Protein AF-A0A951EHX3-F1 (afdb_monomer_lite)

Secondary structure (DSSP, 8-state):
----HHHHHHHHHHHHHHHHHHHHHHHHHSTTTS----HHHHHHHHHS-------------

Radius of gyration: 26.45 Å; chains: 1; bounding box: 60×53×44 Å

pLDDT: mean 72.72, std 15.91, range [49.84, 97.81]

Structure (mmCIF, N/CA/C/O backbone):
data_AF-A0A951EHX3-F1
#
_entry.id   AF-A0A951EHX3-F1
#
loop_
_atom_site.group_PDB
_atom_site.id
_atom_site.type_symbol
_atom_site.label_atom_id
_atom_site.label_alt_id
_atom_site.label_comp_id
_atom_site.label_asym_id
_atom_site.label_entity_id
_atom_site.label_seq_id
_atom_site.pdbx_PDB_ins_code
_atom_site.Cartn_x
_atom_site.Cartn_y
_atom_site.Cartn_z
_atom_site.occupancy
_atom_site.B_iso_or_equiv
_atom_site.aut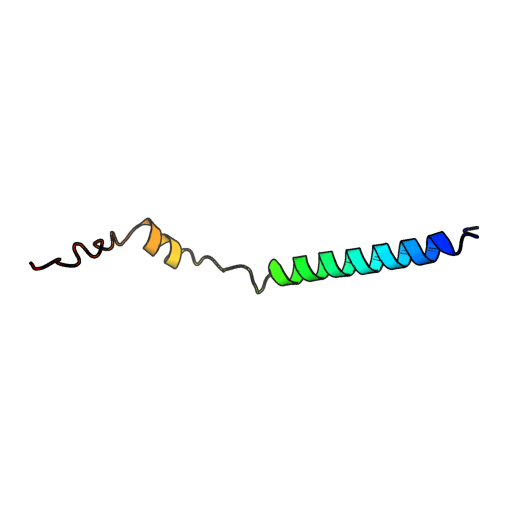h_seq_id
_atom_site.auth_comp_id
_atom_site.auth_asym_id
_atom_site.auth_atom_id
_atom_site.pdbx_PDB_model_num
ATOM 1 N N . MET A 1 1 ? 17.493 -14.605 -17.664 1.00 49.84 1 MET A N 1
ATOM 2 C CA . MET A 1 1 ? 18.189 -13.495 -18.358 1.00 49.84 1 MET A CA 1
ATOM 3 C C . MET A 1 1 ? 17.238 -12.307 -18.505 1.00 49.84 1 MET A C 1
ATOM 5 O O . MET A 1 1 ? 16.651 -12.136 -19.562 1.00 49.84 1 MET A O 1
ATOM 9 N N . TRP A 1 2 ? 17.049 -11.483 -17.471 1.00 55.00 2 TRP A N 1
ATOM 10 C CA . TRP A 1 2 ? 16.347 -10.201 -17.638 1.00 55.00 2 TRP A CA 1
ATOM 11 C C . TRP A 1 2 ? 17.376 -9.094 -17.844 1.00 55.00 2 TRP A C 1
ATOM 13 O O . TRP A 1 2 ? 17.844 -8.463 -16.905 1.00 55.00 2 TRP A O 1
ATOM 23 N N . LYS A 1 3 ? 17.771 -8.917 -19.109 1.00 57.50 3 LYS A N 1
ATOM 24 C CA . LYS A 1 3 ? 18.671 -7.854 -19.578 1.00 57.50 3 LYS A CA 1
ATOM 25 C C . LYS A 1 3 ? 17.869 -6.632 -20.054 1.00 57.50 3 LYS A C 1
ATOM 27 O O . LYS A 1 3 ? 18.093 -6.144 -21.153 1.00 57.50 3 LYS A O 1
ATOM 32 N N . HIS A 1 4 ? 16.917 -6.150 -19.254 1.00 63.75 4 HIS A N 1
ATOM 33 C CA . HIS A 1 4 ? 16.213 -4.897 -19.545 1.00 63.75 4 HIS A CA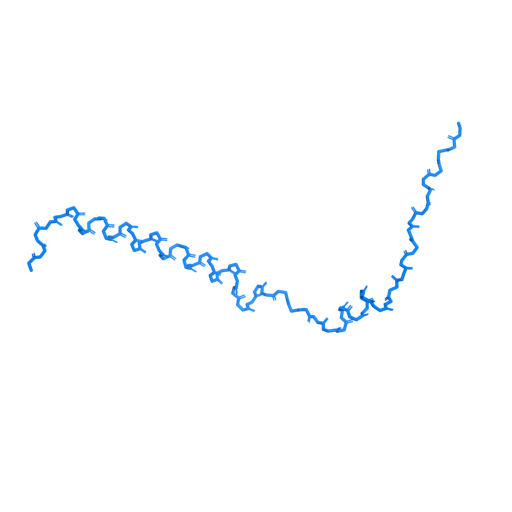 1
ATOM 34 C C . HIS A 1 4 ? 16.277 -3.978 -18.321 1.00 63.75 4 HIS A C 1
ATOM 36 O O . HIS A 1 4 ? 15.505 -4.179 -17.384 1.00 63.75 4 HIS A O 1
ATOM 42 N N . PRO A 1 5 ? 17.181 -2.977 -18.298 1.00 69.94 5 PRO A N 1
ATOM 43 C CA . PRO A 1 5 ? 17.319 -2.063 -17.157 1.00 69.94 5 PRO A CA 1
ATOM 44 C C . PRO A 1 5 ? 16.002 -1.335 -16.848 1.00 69.94 5 PRO A C 1
ATOM 46 O O . PRO A 1 5 ? 15.654 -1.144 -15.688 1.00 69.94 5 PRO A O 1
ATOM 49 N N . LEU A 1 6 ? 15.207 -1.063 -17.886 1.00 79.06 6 LEU A N 1
ATOM 50 C CA . LEU A 1 6 ? 13.854 -0.514 -17.787 1.00 79.06 6 LEU A CA 1
ATOM 51 C C . LEU A 1 6 ? 12.908 -1.394 -16.958 1.00 79.06 6 LEU A C 1
ATOM 53 O O . LEU A 1 6 ? 12.136 -0.876 -16.160 1.00 79.06 6 LEU A O 1
ATOM 57 N N . ALA A 1 7 ? 12.981 -2.720 -17.096 1.00 82.25 7 ALA A N 1
ATOM 58 C CA . ALA A 1 7 ? 12.097 -3.627 -16.367 1.00 82.25 7 ALA A CA 1
ATOM 59 C C . ALA A 1 7 ? 12.371 -3.594 -14.858 1.00 82.25 7 ALA A C 1
ATOM 61 O O . ALA A 1 7 ? 11.437 -3.678 -14.065 1.00 82.25 7 ALA A O 1
ATOM 62 N N . ARG A 1 8 ? 13.635 -3.418 -14.452 1.00 84.25 8 ARG A N 1
ATOM 63 C CA . ARG A 1 8 ? 14.017 -3.305 -13.038 1.00 84.25 8 ARG A CA 1
ATOM 64 C C . ARG A 1 8 ? 13.465 -2.027 -12.413 1.00 84.25 8 ARG A C 1
ATOM 66 O O . ARG A 1 8 ? 12.848 -2.105 -11.356 1.00 84.25 8 ARG A O 1
ATOM 73 N N . GLU A 1 9 ? 13.643 -0.890 -13.079 1.00 88.94 9 GLU A N 1
ATOM 74 C CA . GLU A 1 9 ? 13.159 0.406 -12.583 1.00 88.94 9 GLU A CA 1
ATOM 75 C C . GLU A 1 9 ? 11.628 0.455 -12.519 1.00 88.94 9 GLU A C 1
ATOM 77 O O . GLU A 1 9 ? 11.052 0.870 -11.513 1.00 88.94 9 GLU A O 1
ATOM 82 N N . VAL A 1 10 ? 10.948 -0.059 -13.549 1.00 92.00 10 VAL A N 1
ATOM 83 C CA . VAL A 1 10 ? 9.481 -0.157 -13.555 1.00 92.00 10 VAL A CA 1
ATOM 84 C C . VAL A 1 10 ? 8.993 -1.080 -12.439 1.00 92.00 10 VAL A C 1
ATOM 86 O O . VAL A 1 10 ? 8.067 -0.723 -11.712 1.00 92.00 10 VAL A O 1
ATOM 89 N N . THR A 1 11 ? 9.636 -2.235 -12.250 1.00 93.25 11 THR A N 1
ATOM 90 C CA . THR A 1 11 ? 9.272 -3.167 -11.172 1.00 93.25 11 THR A CA 1
ATOM 91 C C . THR A 1 11 ? 9.466 -2.524 -9.802 1.00 93.25 11 THR A C 1
ATOM 93 O O . THR A 1 11 ? 8.580 -2.621 -8.957 1.00 93.25 11 THR A O 1
ATOM 96 N N . LEU A 1 12 ? 10.578 -1.812 -9.591 1.00 94.50 12 LEU A N 1
ATOM 97 C CA . LEU A 1 12 ? 10.843 -1.089 -8.347 1.00 94.50 12 LEU A CA 1
ATOM 98 C C . LEU A 1 12 ? 9.747 -0.051 -8.071 1.00 94.50 12 LEU A C 1
ATOM 100 O O . LEU A 1 12 ? 9.183 -0.024 -6.979 1.00 94.50 12 LEU A O 1
ATOM 104 N N . ALA A 1 13 ? 9.400 0.761 -9.071 1.00 95.12 13 ALA A N 1
ATOM 105 C CA . ALA A 1 13 ? 8.361 1.775 -8.939 1.00 95.12 13 ALA A CA 1
ATOM 106 C C . ALA A 1 13 ? 6.991 1.163 -8.603 1.00 95.12 13 ALA A C 1
ATOM 108 O O . ALA A 1 13 ? 6.264 1.696 -7.762 1.00 95.12 13 ALA A O 1
ATOM 109 N N . VAL A 1 14 ? 6.638 0.037 -9.230 1.00 97.00 14 VAL A N 1
ATOM 110 C CA . VAL A 1 14 ? 5.394 -0.690 -8.933 1.00 97.00 14 VAL A CA 1
ATOM 111 C C . VAL A 1 14 ? 5.409 -1.234 -7.508 1.00 97.00 14 VAL A C 1
ATOM 113 O O . VAL A 1 14 ? 4.439 -1.029 -6.785 1.00 97.00 14 VAL A O 1
ATOM 116 N N . VAL A 1 15 ? 6.506 -1.861 -7.077 1.00 97.69 15 VAL A N 1
ATOM 117 C CA . VAL A 1 15 ? 6.645 -2.408 -5.717 1.00 97.69 15 VAL A CA 1
ATOM 118 C C . VAL A 1 15 ? 6.515 -1.310 -4.664 1.00 97.69 15 VAL A C 1
ATOM 120 O O . VAL A 1 15 ? 5.775 -1.482 -3.697 1.00 97.69 15 VAL A O 1
ATOM 123 N N . VAL A 1 16 ? 7.162 -0.160 -4.867 1.00 97.69 16 VAL A N 1
ATOM 124 C CA . VAL A 1 16 ? 7.066 0.984 -3.947 1.00 97.69 16 VAL A CA 1
ATOM 125 C C . VAL A 1 16 ? 5.630 1.501 -3.864 1.00 97.69 16 VAL A C 1
ATOM 127 O O . VAL A 1 16 ? 5.104 1.682 -2.767 1.00 97.69 16 VAL A O 1
ATOM 130 N N . LYS A 1 17 ? 4.955 1.690 -5.005 1.00 97.38 17 LYS A N 1
ATOM 131 C CA . LYS A 1 17 ? 3.547 2.120 -5.019 1.00 97.38 17 LYS A CA 1
ATOM 132 C C . LYS A 1 17 ? 2.638 1.114 -4.318 1.00 97.38 17 LYS A C 1
ATOM 134 O O . LYS A 1 17 ? 1.779 1.512 -3.536 1.00 97.38 17 LYS A O 1
ATOM 139 N N . LEU A 1 18 ? 2.847 -0.176 -4.569 1.00 97.81 18 LEU A N 1
ATOM 140 C CA . LEU A 1 18 ? 2.076 -1.245 -3.945 1.00 97.81 18 LEU A CA 1
ATOM 141 C C . LEU A 1 18 ? 2.258 -1.233 -2.421 1.00 97.81 18 LEU A C 1
ATOM 143 O O . LEU A 1 18 ? 1.274 -1.307 -1.689 1.00 97.81 18 LEU A O 1
ATOM 147 N N . ALA A 1 19 ? 3.494 -1.055 -1.945 1.00 97.12 19 ALA A N 1
ATOM 148 C CA . ALA A 1 19 ? 3.799 -0.950 -0.521 1.00 97.12 19 ALA A CA 1
ATOM 149 C C . ALA A 1 19 ? 3.081 0.237 0.141 1.00 97.12 19 ALA A C 1
ATOM 151 O O . ALA A 1 19 ? 2.516 0.074 1.221 1.00 97.12 19 ALA A O 1
ATOM 152 N N . ILE A 1 20 ? 3.037 1.402 -0.518 1.00 96.75 20 ILE A N 1
ATOM 153 C CA . ILE A 1 20 ? 2.320 2.587 -0.016 1.00 96.75 20 ILE A CA 1
ATOM 154 C C . ILE A 1 20 ? 0.817 2.305 0.110 1.00 96.75 20 ILE A C 1
ATOM 156 O O . ILE A 1 20 ? 0.225 2.608 1.144 1.00 96.75 20 ILE A O 1
ATOM 160 N N . VAL A 1 21 ? 0.198 1.704 -0.912 1.00 95.94 21 VAL A N 1
ATOM 161 C CA . VAL A 1 21 ? -1.243 1.390 -0.901 1.00 95.94 21 VAL A CA 1
ATOM 162 C C . VAL A 1 21 ? -1.581 0.397 0.211 1.00 95.94 21 VAL A C 1
ATOM 164 O O . VAL A 1 21 ? -2.541 0.607 0.953 1.00 95.94 21 VAL A O 1
ATOM 167 N N . VAL A 1 22 ? -0.777 -0.657 0.367 1.00 94.94 22 VAL A N 1
ATOM 168 C CA . VAL A 1 22 ? -0.961 -1.643 1.440 1.00 94.94 22 VAL A CA 1
ATOM 169 C C . VAL A 1 22 ? -0.781 -0.990 2.809 1.00 94.94 22 VAL A C 1
ATOM 171 O O . VAL A 1 22 ? -1.621 -1.190 3.683 1.00 94.94 22 VAL A O 1
ATOM 174 N N . ALA A 1 23 ? 0.256 -0.169 2.995 1.00 92.19 23 ALA A N 1
ATOM 175 C CA . ALA A 1 23 ? 0.491 0.542 4.249 1.00 92.19 23 ALA A CA 1
ATOM 176 C C . ALA A 1 23 ? -0.672 1.480 4.604 1.00 92.19 23 ALA A C 1
ATOM 178 O O . ALA A 1 23 ? -1.130 1.472 5.744 1.00 92.19 23 ALA A O 1
ATOM 179 N N . ALA A 1 24 ? -1.200 2.233 3.635 1.00 90.38 24 ALA A N 1
ATOM 180 C CA . ALA A 1 24 ? -2.368 3.088 3.837 1.00 90.38 24 ALA A CA 1
ATOM 181 C C . ALA A 1 24 ? -3.617 2.272 4.206 1.00 90.38 24 ALA A C 1
ATOM 183 O O . ALA A 1 24 ? -4.333 2.635 5.136 1.00 90.38 24 ALA A O 1
ATOM 184 N N . GLY A 1 25 ? -3.853 1.144 3.530 1.00 89.25 25 GLY A N 1
ATOM 185 C CA . GLY A 1 25 ? -4.959 0.241 3.851 1.00 89.25 25 GLY A CA 1
ATOM 186 C C . GLY A 1 25 ? -4.850 -0.336 5.263 1.00 89.25 25 GLY A C 1
ATOM 187 O O . GLY A 1 25 ? -5.825 -0.327 6.009 1.00 89.25 25 GLY A O 1
ATOM 188 N N . VAL A 1 26 ? -3.658 -0.780 5.664 1.00 87.75 26 VAL A N 1
ATOM 189 C CA . VAL A 1 26 ? -3.401 -1.274 7.025 1.00 87.75 26 VAL A CA 1
ATOM 190 C C . VAL A 1 26 ? -3.516 -0.157 8.058 1.00 87.75 26 VAL A C 1
ATOM 192 O O . VAL A 1 26 ? -3.997 -0.410 9.154 1.00 87.75 26 VAL A O 1
ATOM 195 N N . PHE A 1 27 ? -3.104 1.067 7.735 1.00 85.19 27 PHE A N 1
ATOM 196 C CA . PHE A 1 27 ? -3.245 2.199 8.644 1.00 85.19 27 PHE A CA 1
ATOM 197 C C . PHE A 1 27 ? -4.723 2.542 8.862 1.00 85.19 27 PHE A C 1
ATOM 199 O O . PHE A 1 27 ? -5.175 2.528 10.000 1.00 85.19 27 PHE A O 1
ATOM 206 N N . ILE A 1 28 ? -5.487 2.755 7.786 1.00 80.12 28 ILE A N 1
ATOM 207 C CA . ILE A 1 28 ? -6.901 3.166 7.837 1.00 80.12 28 ILE A CA 1
ATOM 208 C C . ILE A 1 28 ? -7.800 2.057 8.405 1.00 80.12 28 ILE A C 1
ATOM 210 O O . ILE A 1 28 ? -8.683 2.316 9.218 1.00 80.12 28 ILE A O 1
ATOM 214 N N . PHE A 1 29 ? -7.597 0.808 7.978 1.00 76.62 29 PHE A N 1
ATOM 215 C CA . PHE A 1 29 ? -8.446 -0.331 8.360 1.00 76.62 29 PHE A CA 1
ATOM 216 C C . PHE A 1 29 ? -7.807 -1.236 9.418 1.00 76.62 29 PHE A C 1
ATOM 218 O O . PHE A 1 29 ? -8.298 -2.345 9.683 1.00 76.62 29 PHE A O 1
ATOM 225 N N . GLY A 1 30 ? -6.705 -0.775 10.008 1.00 74.56 30 GLY A N 1
ATOM 226 C CA . GLY A 1 30 ? -5.950 -1.498 11.014 1.00 74.56 30 GLY A CA 1
ATOM 227 C C . GLY A 1 30 ? -6.809 -1.845 12.226 1.00 74.56 30 GLY A C 1
ATOM 228 O O . GLY A 1 30 ? -7.752 -1.122 12.552 1.00 74.56 30 GLY A O 1
ATOM 229 N N . PRO A 1 31 ? -6.492 -2.943 12.931 1.00 68.50 31 PRO A N 1
ATOM 230 C CA . PRO A 1 31 ? -7.297 -3.436 14.048 1.00 68.50 31 PRO A CA 1
ATOM 231 C C . PRO A 1 31 ? -7.472 -2.411 15.182 1.00 68.50 31 PRO A C 1
ATOM 233 O O . PRO A 1 31 ? -8.447 -2.503 15.916 1.00 68.50 31 PRO A O 1
ATOM 236 N N . GLY A 1 32 ? -6.581 -1.416 15.296 1.00 66.62 32 GLY A N 1
ATOM 237 C CA . GLY A 1 32 ? -6.693 -0.317 16.263 1.00 66.62 32 GLY A CA 1
ATOM 238 C C . GLY A 1 32 ? -7.540 0.885 15.818 1.00 66.62 32 GLY A C 1
ATOM 239 O O . GLY A 1 32 ? -7.851 1.725 16.653 1.00 66.62 32 GLY A O 1
ATOM 240 N N . GLN A 1 33 ? -7.912 0.990 14.535 1.00 60.97 33 GLN A N 1
ATOM 241 C CA . GLN A 1 33 ? -8.748 2.084 14.006 1.00 60.97 33 GLN A CA 1
ATOM 242 C C . GLN A 1 33 ? -10.182 1.650 13.693 1.00 60.97 33 GLN A C 1
ATOM 244 O O . GLN A 1 33 ? -11.016 2.480 13.335 1.00 60.97 33 GLN A O 1
ATOM 249 N N . ARG A 1 34 ? -10.500 0.357 13.839 1.00 63.66 34 ARG A N 1
ATOM 250 C CA . ARG A 1 34 ? -11.880 -0.106 13.709 1.00 63.66 34 ARG A CA 1
ATOM 251 C C . ARG A 1 34 ? -12.686 0.495 14.860 1.00 63.66 34 ARG A C 1
ATOM 253 O O . ARG A 1 34 ? -12.355 0.201 16.009 1.00 63.66 34 ARG A O 1
ATOM 260 N N . PRO A 1 35 ? -13.723 1.308 14.594 1.00 61.88 35 PRO A N 1
ATOM 261 C CA . PRO A 1 35 ? -14.634 1.715 15.647 1.00 61.88 35 PRO A CA 1
ATOM 262 C C . PRO A 1 35 ? -15.222 0.438 16.239 1.00 61.88 35 PRO A C 1
ATOM 264 O O . PRO A 1 35 ? -15.929 -0.310 15.561 1.00 61.88 35 PRO A O 1
ATOM 267 N N . VAL A 1 36 ? -14.853 0.145 17.485 1.00 68.00 36 VAL A N 1
ATOM 268 C CA . VAL A 1 36 ? -15.472 -0.927 18.252 1.00 68.00 36 VAL A CA 1
ATOM 269 C C . VAL A 1 36 ? -16.880 -0.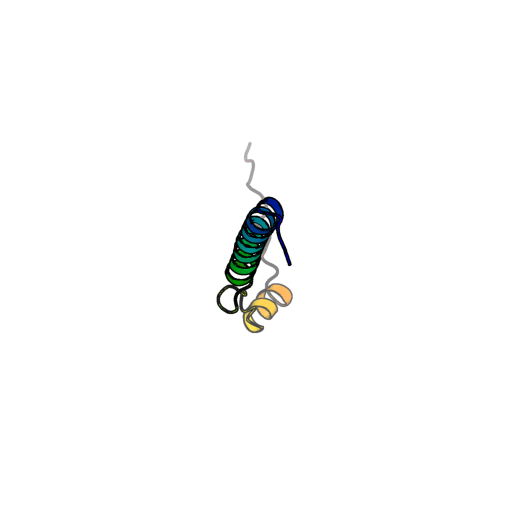440 18.517 1.00 68.00 36 VAL A C 1
ATOM 271 O O . VAL A 1 36 ? -17.122 0.414 19.366 1.00 68.00 36 VAL A O 1
ATOM 274 N N . ILE A 1 37 ? -17.796 -0.913 17.684 1.00 62.75 37 ILE A N 1
ATOM 275 C CA . ILE A 1 37 ? -19.213 -0.677 17.856 1.00 62.75 37 ILE A CA 1
ATOM 276 C C . ILE A 1 37 ? -19.609 -1.477 19.096 1.00 62.75 37 ILE A C 1
ATOM 278 O O . ILE A 1 37 ? -19.875 -2.674 19.017 1.00 62.75 37 ILE A O 1
ATOM 282 N N . ASP A 1 38 ? -19.564 -0.827 20.256 1.00 67.75 38 ASP A N 1
ATOM 283 C CA . ASP A 1 38 ? -20.078 -1.409 21.483 1.00 67.75 38 ASP A CA 1
ATOM 284 C C . ASP A 1 38 ? -21.583 -1.641 21.295 1.00 67.75 38 ASP A C 1
ATOM 286 O O . ASP A 1 38 ? -22.348 -0.721 20.976 1.00 67.75 38 ASP A O 1
ATOM 290 N N . ALA A 1 39 ? -22.001 -2.897 21.449 1.00 66.88 39 ALA A N 1
ATOM 291 C CA . ALA A 1 39 ? -23.390 -3.306 21.310 1.00 66.88 39 ALA A CA 1
ATOM 292 C C . ALA A 1 39 ? -24.300 -2.497 22.248 1.00 66.88 39 ALA A C 1
ATOM 294 O O . ALA A 1 39 ? -25.425 -2.171 21.870 1.00 66.88 39 ALA A O 1
ATOM 295 N N . SER A 1 40 ? -23.785 -2.079 23.412 1.00 62.34 40 SER A N 1
ATOM 296 C CA . SER A 1 40 ? -24.512 -1.226 24.357 1.00 62.34 40 SER A CA 1
ATOM 297 C C . SER A 1 40 ? -24.825 0.167 23.777 1.00 62.34 40 SER A C 1
ATOM 299 O O . SER A 1 40 ? -25.940 0.676 23.917 1.00 62.34 40 SER A O 1
ATOM 301 N N . SER A 1 41 ? -23.876 0.745 23.032 1.00 62.62 41 SER A N 1
ATOM 302 C CA . SER A 1 41 ? -23.972 2.076 22.418 1.00 62.62 41 SER A CA 1
ATOM 303 C C . SER A 1 41 ? -24.930 2.088 21.224 1.00 62.62 41 SER A C 1
ATOM 305 O O . SER A 1 41 ? -25.671 3.051 21.004 1.00 62.62 41 SER A O 1
ATOM 307 N N . VAL A 1 42 ? -24.935 1.000 20.451 1.00 66.12 42 VAL A N 1
ATOM 308 C CA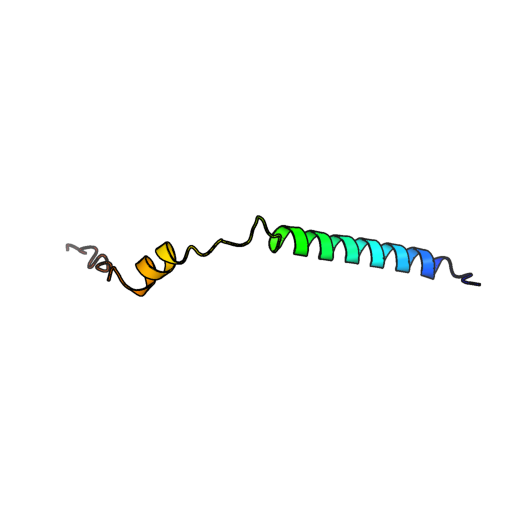 . VAL A 1 42 ? -25.878 0.775 19.344 1.00 66.12 42 VAL A CA 1
ATOM 309 C C . VAL A 1 42 ? -27.284 0.578 19.872 1.00 66.12 42 VAL A C 1
ATOM 311 O O . VAL A 1 42 ? -28.217 1.178 19.347 1.00 66.12 42 VAL A O 1
ATOM 314 N N . GLN A 1 43 ? -27.438 -0.206 20.936 1.00 64.00 43 GLN A N 1
ATOM 315 C CA . GLN A 1 43 ? -28.739 -0.465 21.531 1.00 64.00 43 GLN A CA 1
ATOM 316 C C . GLN A 1 43 ? -29.354 0.808 22.126 1.00 64.00 43 GLN A C 1
ATOM 318 O O . GLN A 1 43 ? -30.543 1.040 21.934 1.00 64.00 43 GLN A O 1
ATOM 323 N N . GLN A 1 44 ? -28.557 1.700 22.724 1.00 64.31 44 GLN A N 1
ATOM 324 C CA . GLN A 1 44 ? -29.029 3.040 23.094 1.00 64.31 44 GLN A CA 1
ATOM 325 C C . GLN A 1 44 ? -29.459 3.860 21.867 1.00 64.31 44 GLN A C 1
ATOM 327 O 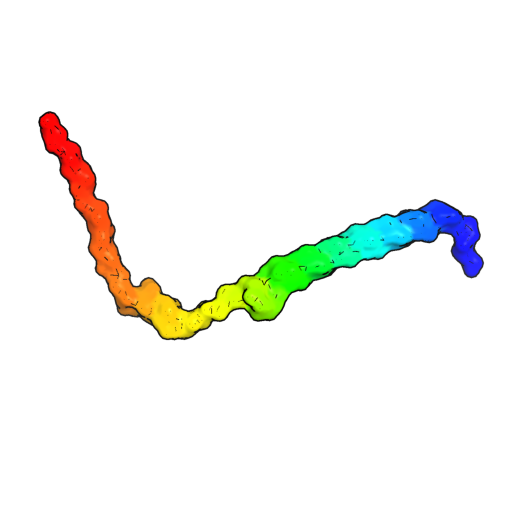O . GLN A 1 44 ? -30.570 4.374 21.835 1.00 64.31 44 GLN A O 1
ATOM 332 N N . ARG A 1 45 ? -28.655 3.944 20.801 1.00 63.00 45 ARG A N 1
ATOM 333 C CA . ARG A 1 45 ? -29.044 4.753 19.626 1.00 63.00 45 ARG A CA 1
ATOM 334 C C . ARG A 1 45 ? -30.238 4.206 18.837 1.00 63.00 45 ARG A C 1
ATOM 336 O O . ARG A 1 45 ? -30.976 5.001 18.268 1.00 63.00 45 ARG A O 1
ATOM 343 N N . LEU A 1 46 ? -30.410 2.886 18.770 1.00 63.12 46 LEU A N 1
ATOM 344 C CA . LEU A 1 46 ? -31.478 2.246 17.992 1.00 63.12 46 LEU A CA 1
ATOM 345 C C . LEU A 1 46 ? -32.747 1.960 18.802 1.00 63.12 46 LEU A C 1
ATOM 347 O O . LEU A 1 46 ? -33.809 1.852 18.196 1.00 63.12 46 LEU A O 1
ATOM 351 N N . ILE A 1 47 ? -32.656 1.823 20.131 1.00 67.56 47 ILE A N 1
ATOM 352 C CA . ILE A 1 47 ? -33.786 1.406 20.985 1.00 67.56 47 ILE A CA 1
ATOM 353 C C . ILE A 1 47 ? -34.224 2.501 21.982 1.00 67.56 47 ILE A C 1
ATOM 355 O O . ILE A 1 47 ? -35.360 2.464 22.448 1.00 67.56 47 ILE A O 1
ATOM 359 N N . GLY A 1 48 ? -33.431 3.541 22.267 1.00 57.50 48 GLY A N 1
ATOM 360 C CA . GLY A 1 48 ? -33.915 4.670 23.077 1.00 57.50 48 GLY A CA 1
ATOM 361 C C . GLY A 1 48 ? -32.871 5.771 23.229 1.00 57.50 48 GLY A C 1
ATOM 362 O O . GLY A 1 48 ? -31.848 5.586 23.872 1.00 57.50 48 GLY A O 1
ATOM 363 N N . VAL A 1 49 ? -33.064 6.961 22.681 1.00 52.94 49 VAL A N 1
ATOM 364 C CA . VAL A 1 49 ? -34.172 7.862 22.990 1.00 52.94 49 VAL A CA 1
ATOM 365 C C . VAL A 1 49 ? -34.567 8.579 21.706 1.00 52.94 49 VAL A C 1
ATOM 367 O O . VAL A 1 49 ? -33.714 9.103 20.993 1.00 52.94 49 VAL A O 1
ATOM 370 N N . MET A 1 50 ? -35.869 8.627 21.437 1.00 56.28 50 MET A N 1
ATOM 371 C CA . MET A 1 50 ? -36.497 9.610 20.562 1.00 56.28 50 MET A CA 1
ATOM 372 C C . MET A 1 50 ? -36.151 10.991 21.132 1.00 56.28 50 MET A C 1
ATOM 374 O O . MET A 1 50 ? -36.839 11.512 22.005 1.00 56.28 50 MET A O 1
ATOM 378 N N . GLN A 1 51 ? -34.981 11.508 20.761 1.00 56.88 51 GLN A N 1
ATOM 379 C CA . GLN A 1 51 ? -34.501 12.803 21.205 1.00 56.88 51 GLN A CA 1
ATOM 380 C C . GLN A 1 51 ? -35.528 13.804 20.674 1.00 56.88 51 GLN A C 1
ATOM 382 O O . GLN A 1 51 ? -35.778 13.791 19.464 1.00 56.88 51 GLN A O 1
ATOM 387 N N . PRO A 1 52 ? -36.192 14.605 21.528 1.00 53.69 52 PRO A N 1
ATOM 388 C CA . PRO A 1 52 ? -37.071 15.637 21.019 1.00 53.69 52 PRO A CA 1
ATOM 389 C C . PRO A 1 52 ? -36.223 16.495 20.086 1.00 53.69 52 PRO A C 1
ATOM 391 O O . PRO A 1 52 ? -35.191 17.040 20.488 1.00 53.69 52 PRO A O 1
ATOM 394 N N . SER A 1 53 ? -36.623 16.529 18.813 1.00 52.88 53 SER A N 1
ATOM 395 C CA . SER A 1 53 ? -36.136 17.518 17.862 1.00 52.88 53 SER A CA 1
ATOM 396 C C . SER A 1 53 ? -36.185 18.862 18.591 1.00 52.88 53 SER A C 1
ATOM 398 O O . SER A 1 53 ? -37.236 19.146 19.170 1.00 52.88 53 SER A O 1
ATOM 400 N N . PRO A 1 54 ? -35.103 19.660 18.659 1.00 60.22 54 PRO A N 1
ATOM 401 C CA . PRO A 1 54 ? -35.204 21.012 19.183 1.00 60.22 54 PRO A CA 1
ATOM 402 C C . PRO A 1 54 ? -36.135 21.779 18.243 1.00 60.22 54 PRO A C 1
ATOM 404 O O . PRO A 1 54 ? -35.745 22.269 17.183 1.00 60.22 54 PRO A O 1
ATOM 407 N N . GLU A 1 55 ? -37.411 21.750 18.599 1.00 57.19 55 GLU A N 1
ATOM 408 C CA . GLU A 1 55 ? -38.496 22.427 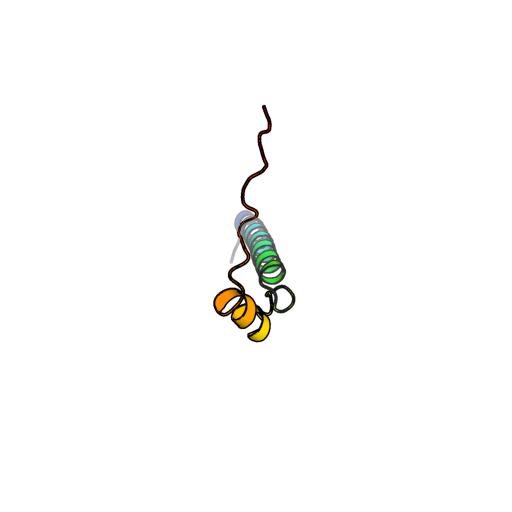17.934 1.00 57.19 55 GLU A CA 1
ATOM 409 C C . GLU A 1 55 ? -38.259 23.926 18.084 1.00 57.19 55 GLU A C 1
ATOM 411 O O . GLU A 1 55 ? -37.944 24.423 19.164 1.00 57.19 55 GLU A O 1
ATOM 416 N N . SER A 1 56 ? -38.412 24.620 16.960 1.00 50.72 56 SER A N 1
ATOM 417 C CA . SER A 1 56 ? -38.678 26.049 16.869 1.00 50.72 56 SER A CA 1
ATOM 418 C C . SER A 1 56 ? -37.696 26.971 17.588 1.00 50.72 56 SER A C 1
ATOM 420 O O . SER A 1 56 ? -37.925 27.458 18.692 1.00 50.72 56 SER A O 1
ATOM 422 N N . ARG A 1 57 ? -36.659 27.370 16.841 1.00 60.25 57 ARG A N 1
ATOM 423 C CA . ARG A 1 57 ? -36.096 28.718 16.967 1.00 60.25 57 ARG A CA 1
ATOM 424 C C . ARG A 1 57 ? -37.247 29.694 16.711 1.00 60.25 57 ARG A C 1
ATOM 426 O O . ARG A 1 57 ? -37.613 29.933 15.563 1.00 60.25 57 ARG A O 1
ATOM 433 N N . SER A 1 58 ? -37.852 30.169 17.791 1.00 54.41 58 SER A N 1
ATOM 434 C CA . SER A 1 58 ? -38.854 31.221 17.824 1.00 54.41 58 SER A CA 1
ATOM 435 C C . SER A 1 58 ? -38.348 32.422 17.026 1.00 54.41 58 SER A C 1
ATOM 437 O O . SER A 1 58 ? -37.523 33.205 17.489 1.00 54.41 58 SER A O 1
ATOM 439 N N . GLN A 1 59 ? -38.827 32.546 15.789 1.00 59.31 59 GLN A N 1
ATOM 440 C CA . GLN A 1 59 ? -38.852 33.819 15.088 1.00 59.31 59 GLN A CA 1
ATOM 441 C C . GLN A 1 59 ? -39.940 34.648 15.771 1.00 59.31 59 GLN A C 1
ATOM 443 O O . GLN A 1 59 ? -41.123 34.510 15.471 1.00 59.31 59 GLN A O 1
ATOM 448 N N . SER A 1 60 ? -39.548 35.415 16.784 1.00 52.00 60 SER A N 1
ATOM 449 C CA . SER A 1 60 ? -40.380 36.483 17.335 1.00 52.00 60 SER A CA 1
ATOM 450 C C . SER A 1 60 ? -40.330 37.708 16.403 1.00 52.00 60 SER A C 1
ATOM 452 O O . SER A 1 60 ? -39.270 37.943 15.816 1.00 52.00 60 SER A O 1
ATOM 454 N N . PRO A 1 61 ? -41.459 38.426 16.247 1.00 57.59 61 PRO A N 1
ATOM 455 C CA . PRO A 1 61 ? -41.702 39.438 15.212 1.00 57.59 61 PRO A CA 1
ATOM 456 C C . PRO A 1 61 ? -40.870 40.716 15.350 1.00 57.59 61 PRO A C 1
ATOM 458 O O . PRO A 1 61 ? -40.441 41.031 16.484 1.00 57.59 61 PRO A O 1
#

Sequence (61 aa):
MWKHPLAREVTLAVVVKLAIVVAAGVFIFGPGQRPVIDASSVQQRLIGVMQPSPESRSQSP

Foldseek 3Di:
DPPDPVVVVVVVVVVVVVVVVVVVCCVCVPPVNPPPPDPVNVCCVPPDDPPPDPPDPDPDD